Protein AF-A0A959GAK3-F1 (afdb_monomer_lite)

Radius of gyration: 30.77 Å; chains: 1; bounding box: 32×82×69 Å

Structure (mmCIF, N/CA/C/O backbone):
data_AF-A0A959GAK3-F1
#
_entry.id   AF-A0A959GAK3-F1
#
loop_
_atom_site.group_PDB
_atom_site.id
_atom_site.type_symbol
_atom_site.label_atom_id
_atom_site.label_alt_id
_atom_site.label_comp_id
_atom_site.label_asym_id
_atom_site.label_entity_id
_atom_site.label_seq_id
_atom_site.pdbx_PDB_ins_code
_atom_site.Cartn_x
_atom_site.Cartn_y
_atom_site.Cartn_z
_atom_site.occupancy
_atom_site.B_iso_or_equiv
_atom_site.auth_seq_id
_atom_site.auth_comp_id
_atom_site.auth_asym_id
_atom_site.auth_atom_id
_atom_site.pdbx_PDB_model_num
ATOM 1 N N . MET A 1 1 ? -18.329 70.107 50.776 1.00 53.94 1 MET A N 1
ATOM 2 C CA . MET A 1 1 ? -19.177 69.527 49.713 1.00 53.94 1 MET A CA 1
ATOM 3 C C . MET A 1 1 ? -18.316 69.479 48.453 1.00 53.94 1 MET A C 1
ATOM 5 O O . MET A 1 1 ? -18.371 70.389 47.644 1.00 53.94 1 MET A O 1
ATOM 9 N N . ASN A 1 2 ? -17.404 68.501 48.360 1.00 50.12 2 ASN A N 1
ATOM 10 C CA . ASN A 1 2 ? -16.319 68.505 47.364 1.00 50.12 2 ASN A CA 1
ATOM 11 C C . ASN A 1 2 ? -16.450 67.263 46.479 1.00 50.12 2 ASN A C 1
ATOM 13 O O . ASN A 1 2 ? -15.706 66.292 46.584 1.00 50.12 2 ASN A O 1
ATOM 17 N N . THR A 1 3 ? -17.460 67.316 45.621 1.00 59.06 3 THR A N 1
ATOM 18 C CA . THR A 1 3 ? -17.866 66.296 44.654 1.00 59.06 3 THR A CA 1
ATOM 19 C C . THR A 1 3 ? -17.107 66.253 43.308 1.00 59.06 3 THR A C 1
ATOM 21 O O . THR A 1 3 ? -17.517 65.432 42.493 1.00 59.06 3 THR A O 1
ATOM 24 N N . PRO A 1 4 ? -16.010 66.998 43.011 1.00 53.59 4 PRO A N 1
ATOM 25 C CA . PRO A 1 4 ? -15.336 66.833 41.716 1.00 53.59 4 PRO A CA 1
ATOM 26 C C . PRO A 1 4 ? -14.182 65.811 41.728 1.00 53.59 4 PRO A C 1
ATOM 28 O O . PRO A 1 4 ? -13.862 65.248 40.686 1.00 53.59 4 PRO A O 1
ATOM 31 N N . LEU A 1 5 ? -13.568 65.507 42.882 1.00 53.22 5 LEU A N 1
ATOM 32 C CA . LEU A 1 5 ? -12.329 64.708 42.915 1.00 53.22 5 LEU A CA 1
ATOM 33 C C . LEU A 1 5 ? -12.558 63.189 42.773 1.00 53.22 5 LEU A C 1
ATOM 35 O O . LEU A 1 5 ? -11.692 62.471 42.281 1.00 53.22 5 LEU A O 1
ATOM 39 N N . ARG A 1 6 ? -13.740 62.688 43.157 1.00 51.22 6 ARG A N 1
ATOM 40 C CA . ARG A 1 6 ? -14.088 61.259 43.037 1.00 51.22 6 ARG A CA 1
ATOM 41 C C . ARG A 1 6 ? -14.439 60.838 41.607 1.00 51.22 6 ARG A C 1
ATOM 43 O O . ARG A 1 6 ? -14.196 59.694 41.247 1.00 51.22 6 ARG A O 1
ATOM 50 N N . ILE A 1 7 ? -14.961 61.752 40.790 1.00 53.62 7 ILE A N 1
ATOM 51 C CA . ILE A 1 7 ? -15.370 61.455 39.407 1.00 53.62 7 ILE A CA 1
ATOM 52 C C . ILE A 1 7 ? -14.138 61.296 38.502 1.00 53.62 7 ILE A C 1
ATOM 54 O O . ILE A 1 7 ? -14.104 60.404 37.659 1.00 53.62 7 ILE A O 1
ATOM 58 N N . ILE A 1 8 ? -13.083 62.083 38.745 1.00 54.56 8 ILE A N 1
ATOM 59 C CA . ILE A 1 8 ? -11.818 62.005 37.996 1.00 54.56 8 ILE A CA 1
ATOM 60 C C . ILE A 1 8 ? -11.085 60.683 38.282 1.00 54.56 8 ILE A C 1
ATOM 62 O O . ILE A 1 8 ? -10.561 60.054 37.365 1.00 54.56 8 ILE A O 1
ATOM 66 N N . ALA A 1 9 ? -11.102 60.215 39.536 1.00 53.47 9 ALA A N 1
ATOM 67 C CA . ALA A 1 9 ? -10.469 58.951 39.913 1.00 53.47 9 ALA A CA 1
ATOM 68 C C . ALA A 1 9 ? -11.168 57.725 39.293 1.00 53.47 9 ALA A C 1
ATOM 70 O O . ALA A 1 9 ? -10.494 56.784 38.885 1.00 53.47 9 ALA A O 1
ATOM 71 N N . VAL A 1 10 ? -12.501 57.745 39.162 1.00 53.72 10 VAL A N 1
ATOM 72 C CA . VAL A 1 10 ? -13.249 56.651 38.515 1.00 53.72 10 VAL A CA 1
ATOM 73 C C . VAL A 1 10 ? -13.006 56.631 37.001 1.00 53.72 10 VAL A C 1
ATOM 75 O O . VAL A 1 10 ? -12.860 55.555 36.428 1.00 53.72 10 VAL A O 1
ATOM 78 N N . PHE A 1 11 ? -12.860 57.793 36.356 1.00 51.41 11 PHE A N 1
ATOM 79 C CA . PHE A 1 11 ? -12.536 57.865 34.925 1.00 51.41 11 PHE A CA 1
ATOM 80 C C . PHE A 1 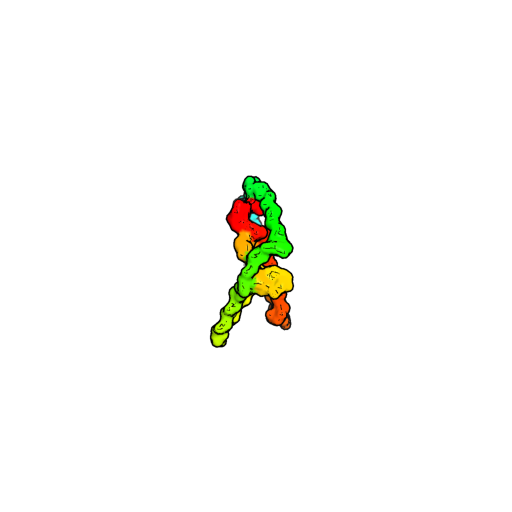11 ? -11.128 57.346 34.590 1.00 51.41 11 PHE A C 1
ATOM 82 O O . PHE A 1 11 ? -10.942 56.698 33.561 1.00 51.41 11 PHE A O 1
ATOM 89 N N . LEU A 1 12 ? -10.144 57.569 35.466 1.00 52.19 12 LEU A N 1
ATOM 90 C CA . LEU A 1 12 ? -8.769 57.096 35.257 1.00 52.19 12 LEU A CA 1
ATOM 91 C C . LEU A 1 12 ? -8.618 55.574 35.408 1.00 52.19 12 LEU A C 1
ATOM 93 O O . LEU A 1 12 ? -7.773 54.984 34.740 1.00 52.19 12 LEU A O 1
ATOM 97 N N . VAL A 1 13 ? -9.460 54.922 36.217 1.00 51.50 13 VAL A N 1
ATOM 98 C CA . VAL A 1 13 ? -9.459 53.453 36.351 1.00 51.50 13 VAL A CA 1
ATOM 99 C C . VAL A 1 13 ? -10.026 52.772 35.098 1.00 51.50 13 VAL A C 1
ATOM 101 O O . VAL A 1 13 ? -9.533 51.719 34.698 1.00 51.50 13 VAL A O 1
ATOM 104 N N . PHE A 1 14 ? -10.991 53.392 34.413 1.00 51.69 14 PHE A N 1
ATOM 105 C CA . PHE A 1 14 ? -11.521 52.861 33.150 1.00 51.69 14 PHE A CA 1
ATOM 106 C C . PHE A 1 14 ? -10.596 53.087 31.946 1.00 51.69 14 PHE A C 1
ATOM 108 O O . PHE A 1 14 ? -10.667 52.322 30.986 1.00 51.69 14 PHE A O 1
ATOM 115 N N . LEU A 1 15 ? -9.688 54.069 31.999 1.00 51.09 15 LEU A N 1
ATOM 116 C CA . LEU A 1 15 ? -8.746 54.322 30.902 1.00 51.09 15 LEU A CA 1
ATOM 117 C C . LEU A 1 15 ? -7.652 53.244 30.771 1.00 51.09 15 LEU A C 1
ATOM 119 O O . LEU A 1 15 ? -7.066 53.106 29.702 1.00 51.09 15 LEU A O 1
ATOM 123 N N . PHE A 1 16 ? -7.397 52.459 31.824 1.00 52.22 16 PHE A N 1
ATOM 124 C CA . PHE A 1 16 ? -6.382 51.393 31.821 1.00 52.22 16 PHE A CA 1
ATOM 125 C C . PHE A 1 16 ? -6.928 49.985 31.530 1.00 52.22 16 PHE A C 1
ATOM 127 O O . PHE A 1 16 ? -6.145 49.086 31.237 1.00 52.22 16 PHE A O 1
ATOM 134 N N . LEU A 1 17 ? -8.250 49.778 31.557 1.00 53.78 17 LEU A N 1
ATOM 135 C CA . LEU A 1 17 ? -8.879 48.486 31.226 1.00 53.78 17 LEU A CA 1
ATOM 136 C C . LEU A 1 17 ? -9.274 48.362 29.744 1.00 53.78 17 LEU A C 1
ATOM 138 O O . LEU A 1 17 ? -9.723 47.306 29.309 1.00 53.78 17 LEU A O 1
ATOM 142 N N . GLY A 1 18 ? -9.105 49.435 28.970 1.00 50.97 18 GLY A N 1
ATOM 143 C CA . GLY A 1 18 ? -9.481 49.518 27.560 1.00 50.97 18 GLY A CA 1
ATOM 144 C C . GLY A 1 18 ? -8.337 49.288 26.579 1.00 50.97 18 GLY A C 1
ATOM 145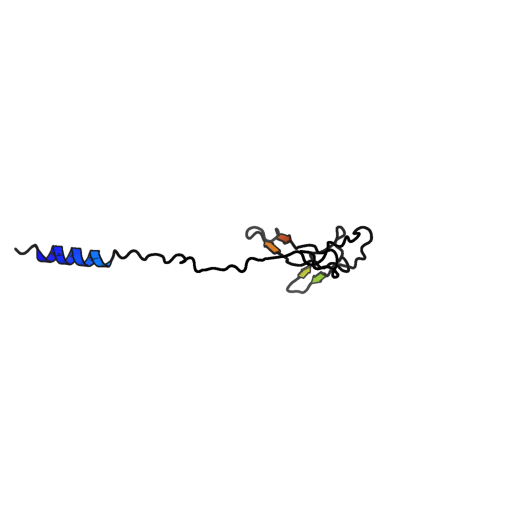 O O . GLY A 1 18 ? -8.438 49.760 25.451 1.00 50.97 18 GLY A O 1
ATOM 146 N N . VAL A 1 19 ? -7.245 48.619 26.967 1.00 59.97 19 VAL A N 1
ATOM 147 C CA . VAL A 1 19 ? -6.267 48.159 25.972 1.00 59.97 19 VAL A CA 1
ATOM 148 C C . VAL A 1 19 ? -6.920 46.977 25.258 1.00 59.97 19 VAL A C 1
ATOM 150 O O . VAL A 1 19 ? -7.079 45.928 25.890 1.00 59.97 19 VAL A O 1
ATOM 153 N N . PRO A 1 20 ? -7.334 47.087 23.980 1.00 54.84 20 PRO A N 1
ATOM 154 C CA . PRO A 1 20 ? -7.624 45.882 23.235 1.00 54.84 20 PRO A CA 1
ATOM 155 C C . PRO A 1 20 ? -6.327 45.080 23.262 1.00 54.84 20 PRO A C 1
ATOM 157 O O . PRO A 1 20 ? -5.300 45.541 22.759 1.00 54.84 20 PRO A O 1
ATOM 160 N N . PHE A 1 21 ? -6.357 43.897 23.877 1.00 57.34 21 PHE A N 1
ATOM 161 C CA . PHE A 1 21 ? -5.430 42.845 23.505 1.00 57.34 21 PHE A CA 1
ATOM 162 C C . PHE A 1 21 ? -5.620 42.695 22.002 1.00 57.34 21 PHE A C 1
ATOM 164 O O . PHE A 1 21 ? -6.574 42.070 21.536 1.00 57.34 21 PHE A O 1
ATOM 171 N N . GLN A 1 22 ? -4.771 43.371 21.231 1.00 59.50 22 GLN A N 1
ATOM 172 C CA . GLN A 1 22 ? -4.612 43.072 19.833 1.00 59.50 22 GLN A CA 1
ATOM 173 C C . GLN A 1 22 ? -4.151 41.628 19.855 1.00 59.50 22 GLN A C 1
ATOM 175 O O . GLN A 1 22 ? -3.009 41.334 20.207 1.00 59.50 22 GLN A O 1
ATOM 180 N N . ASN A 1 23 ? -5.091 40.720 19.591 1.00 53.88 23 ASN A N 1
ATOM 181 C CA . ASN A 1 23 ? -4.769 39.379 19.177 1.00 53.88 23 ASN A CA 1
ATOM 182 C C . ASN A 1 23 ? -3.758 39.576 18.054 1.00 53.88 23 ASN A C 1
ATOM 184 O O . ASN A 1 23 ? -4.123 39.985 16.953 1.00 53.88 23 ASN A O 1
ATOM 188 N N . MET A 1 24 ? -2.482 39.337 18.344 1.00 57.59 24 MET A N 1
ATOM 189 C CA . MET A 1 24 ? -1.468 39.081 17.335 1.00 57.59 24 MET A CA 1
ATOM 190 C C . MET A 1 24 ? -1.816 37.712 16.738 1.00 57.59 24 MET A C 1
ATOM 192 O O . MET A 1 24 ? -1.086 36.737 16.880 1.00 57.59 24 MET A O 1
ATOM 196 N N . ALA A 1 25 ? -3.004 37.614 16.138 1.00 55.97 25 ALA A N 1
ATOM 197 C CA . ALA A 1 25 ? -3.347 36.559 15.222 1.00 55.97 25 ALA A CA 1
ATOM 198 C C . ALA A 1 25 ? -2.454 36.815 14.016 1.00 55.97 25 ALA A C 1
ATOM 200 O O . ALA A 1 25 ? -2.715 37.723 13.235 1.00 55.97 25 ALA A O 1
ATOM 201 N N . GLN A 1 26 ? -1.346 36.075 13.989 1.00 58.34 26 GLN A N 1
ATOM 202 C CA . GLN A 1 26 ? -0.442 35.907 12.862 1.00 58.34 26 GLN A CA 1
ATOM 203 C C . GLN A 1 26 ? -0.110 37.227 12.156 1.00 58.34 26 GLN A C 1
ATOM 205 O O . GLN A 1 26 ? -0.751 37.620 11.183 1.00 58.34 26 GLN A O 1
ATOM 210 N N . GLN A 1 27 ? 0.997 37.862 12.562 1.00 54.31 27 GLN A N 1
ATOM 211 C CA . GLN A 1 27 ? 1.780 38.557 11.541 1.00 54.31 27 GLN A CA 1
ATOM 212 C C . GLN A 1 27 ? 1.931 37.563 10.382 1.00 54.31 27 GLN A C 1
ATOM 214 O O . GLN A 1 27 ? 2.301 36.415 10.660 1.00 54.31 27 GLN A O 1
ATOM 219 N N . PRO A 1 28 ? 1.637 37.940 9.125 1.00 53.22 28 PRO A N 1
ATOM 220 C CA . PRO A 1 28 ? 2.054 37.144 7.992 1.00 53.22 28 PRO A CA 1
ATOM 221 C C . PRO A 1 28 ? 3.575 37.234 8.009 1.00 53.22 28 PRO A C 1
ATOM 223 O O . PRO A 1 28 ? 4.191 38.096 7.384 1.00 53.22 28 PRO A O 1
ATOM 226 N N . GLY A 1 29 ? 4.194 36.382 8.828 1.00 51.47 29 GLY A N 1
ATOM 227 C CA . GLY A 1 29 ? 5.578 36.029 8.662 1.00 51.47 29 GLY A CA 1
ATOM 228 C C . GLY A 1 29 ? 5.710 35.690 7.194 1.00 51.47 29 GLY A C 1
ATOM 229 O O . GLY A 1 29 ? 4.791 35.121 6.602 1.00 51.47 29 GLY A O 1
ATOM 230 N N . ASN A 1 30 ? 6.810 36.122 6.597 1.00 56.03 30 ASN A N 1
ATOM 231 C CA . ASN A 1 30 ? 7.217 35.709 5.270 1.00 56.03 30 ASN A CA 1
ATOM 232 C C . ASN A 1 30 ? 7.377 34.176 5.287 1.00 56.03 30 ASN A C 1
ATOM 234 O O . ASN A 1 30 ? 8.484 33.644 5.338 1.00 56.03 30 ASN A O 1
ATOM 238 N N . SER A 1 31 ? 6.260 33.454 5.295 1.00 57.03 31 SER A N 1
ATOM 239 C CA . SER A 1 31 ? 6.156 32.043 5.036 1.00 57.03 31 SER A CA 1
ATOM 240 C C . SER A 1 31 ? 6.399 31.957 3.550 1.00 57.03 31 SER A C 1
ATOM 242 O O . SER A 1 31 ? 5.480 31.851 2.744 1.00 57.03 31 SER A O 1
ATOM 244 N N . ARG A 1 32 ? 7.679 32.006 3.182 1.00 58.62 32 ARG A N 1
ATOM 245 C CA . ARG A 1 32 ? 8.154 31.186 2.084 1.00 58.62 32 ARG A CA 1
ATOM 246 C C . ARG A 1 32 ? 7.823 29.762 2.510 1.00 58.62 32 ARG A C 1
ATOM 248 O O . ARG A 1 32 ? 8.659 29.076 3.085 1.00 58.62 32 ARG A O 1
ATOM 255 N N . ILE A 1 33 ? 6.562 29.366 2.336 1.00 62.06 33 ILE A N 1
ATOM 256 C CA . ILE A 1 33 ? 6.235 27.970 2.127 1.00 62.06 33 ILE A CA 1
ATOM 257 C C . ILE A 1 33 ? 7.197 27.602 1.001 1.00 62.06 33 ILE A C 1
ATOM 259 O O . ILE A 1 33 ? 7.152 28.286 -0.027 1.00 62.06 33 ILE A O 1
ATOM 263 N N . PRO A 1 34 ? 8.169 26.695 1.210 1.00 62.62 34 PRO A N 1
ATOM 264 C CA . PRO A 1 34 ? 8.895 26.174 0.074 1.00 62.62 34 PRO A CA 1
ATOM 265 C C . PRO A 1 34 ? 7.803 25.633 -0.836 1.00 62.62 34 PRO A C 1
ATOM 267 O O . PRO A 1 34 ? 7.077 24.717 -0.456 1.00 62.62 34 PRO A O 1
ATOM 270 N N . GLU A 1 35 ? 7.585 26.325 -1.951 1.00 63.72 35 GLU A N 1
ATOM 271 C CA . GLU A 1 35 ? 6.680 25.872 -2.986 1.00 63.72 35 GLU A CA 1
ATOM 272 C C . GLU A 1 35 ? 7.100 24.430 -3.252 1.00 63.72 35 GLU A C 1
ATOM 274 O O . GLU A 1 35 ? 8.288 24.174 -3.479 1.00 63.72 35 GLU A O 1
ATOM 279 N N . TYR A 1 36 ? 6.179 23.482 -3.066 1.00 62.59 36 TYR A N 1
ATOM 280 C CA . TYR A 1 36 ? 6.415 22.082 -3.391 1.00 62.59 36 TYR A CA 1
ATOM 281 C C . TYR A 1 36 ? 6.558 22.020 -4.912 1.00 62.59 36 TYR A C 1
ATOM 283 O O . TYR A 1 36 ? 5.609 21.724 -5.630 1.00 62.59 36 TYR A O 1
ATOM 291 N N . ALA A 1 37 ? 7.720 22.424 -5.412 1.00 70.25 37 ALA A N 1
ATOM 292 C CA . ALA A 1 37 ? 8.028 22.479 -6.823 1.00 70.25 37 ALA A CA 1
ATOM 293 C C . ALA A 1 37 ? 8.402 21.062 -7.255 1.00 70.25 37 ALA A C 1
ATOM 295 O O . ALA A 1 37 ? 9.567 20.764 -7.515 1.00 70.25 37 ALA A O 1
ATOM 296 N N . GLU A 1 38 ? 7.410 20.167 -7.260 1.00 71.00 38 GLU A N 1
ATOM 297 C CA . GLU A 1 38 ? 7.503 18.939 -8.038 1.00 71.00 38 GLU A CA 1
ATOM 298 C C . GLU A 1 38 ? 7.666 19.364 -9.497 1.00 71.00 38 GLU A C 1
ATOM 300 O O . GLU A 1 38 ? 6.760 19.925 -10.112 1.00 71.00 38 GLU A O 1
ATOM 305 N N . LEU A 1 39 ? 8.876 19.177 -10.016 1.00 78.50 39 LEU A N 1
ATOM 306 C CA . LEU A 1 39 ? 9.166 19.309 -11.431 1.00 78.50 39 LEU A CA 1
ATOM 307 C C . LEU A 1 39 ? 9.243 17.895 -12.011 1.00 78.50 39 LEU A C 1
ATOM 309 O O . LEU A 1 39 ? 9.868 17.036 -11.379 1.00 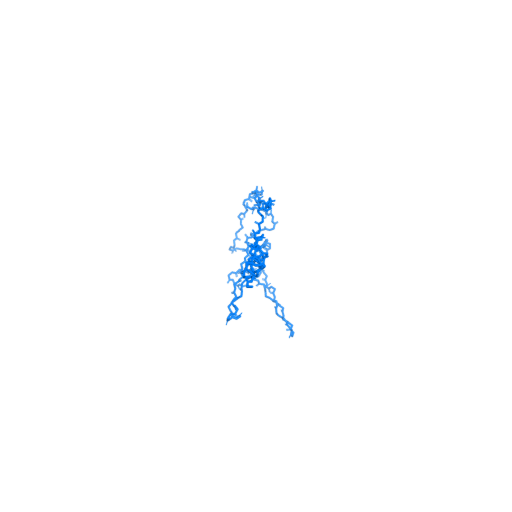78.50 39 LEU A O 1
ATOM 313 N N . PRO A 1 40 ? 8.650 17.649 -13.191 1.00 79.62 40 PRO A N 1
ATOM 314 C CA . PRO A 1 40 ? 8.842 16.388 -13.889 1.00 79.62 40 PRO A CA 1
ATOM 315 C C . PRO A 1 40 ? 10.335 16.141 -14.135 1.00 79.62 40 PRO A C 1
ATOM 317 O O . PRO A 1 40 ? 11.031 17.025 -14.638 1.00 79.62 40 PRO A O 1
ATOM 320 N N . ASP A 1 41 ? 10.809 14.950 -13.771 1.00 82.38 41 ASP A N 1
ATOM 321 C CA . ASP A 1 41 ? 12.214 14.534 -13.900 1.00 82.38 41 ASP A CA 1
ATOM 322 C C . ASP A 1 41 ? 12.342 13.435 -14.967 1.00 82.38 41 ASP A C 1
ATOM 324 O O . ASP A 1 41 ? 12.822 13.673 -16.077 1.00 82.38 41 ASP A O 1
ATOM 328 N N . ASP A 1 42 ? 11.787 12.255 -14.681 1.00 85.50 42 ASP A N 1
ATOM 329 C CA . ASP A 1 42 ? 11.785 11.112 -15.597 1.00 85.50 42 ASP A CA 1
ATOM 330 C C . ASP A 1 42 ? 10.566 11.105 -16.530 1.00 85.50 42 ASP A C 1
ATOM 332 O O . ASP A 1 42 ? 9.508 11.597 -16.156 1.00 85.50 42 ASP A O 1
ATOM 336 N N . PRO A 1 43 ? 10.635 10.488 -17.722 1.00 86.12 43 PRO A N 1
ATOM 337 C CA . PRO A 1 43 ? 9.445 10.223 -18.522 1.00 86.12 43 PRO A CA 1
ATOM 338 C C . PRO A 1 43 ? 8.532 9.182 -17.856 1.00 86.12 43 PRO A C 1
ATOM 340 O O . PRO A 1 43 ? 8.982 8.307 -17.109 1.00 86.12 43 PRO A O 1
ATOM 343 N N . TYR A 1 44 ? 7.245 9.218 -18.210 1.00 83.19 44 TYR A N 1
ATOM 344 C CA . TYR A 1 44 ? 6.307 8.164 -17.834 1.00 83.19 44 TYR A CA 1
ATOM 345 C C . TYR A 1 44 ? 6.738 6.811 -18.417 1.00 83.19 44 TYR A C 1
ATOM 347 O O . TYR A 1 44 ? 6.972 6.681 -19.622 1.00 83.19 44 TYR A O 1
ATOM 355 N N . VAL A 1 45 ? 6.781 5.789 -17.562 1.00 86.25 45 VAL A N 1
ATOM 356 C CA . VAL A 1 45 ? 7.032 4.399 -17.954 1.00 86.25 45 VAL A CA 1
ATOM 357 C C . VAL A 1 45 ? 5.725 3.623 -17.858 1.00 86.25 45 VAL A C 1
ATOM 359 O O . VAL A 1 45 ? 5.188 3.426 -16.769 1.00 86.25 45 VAL A O 1
ATOM 362 N N . LEU A 1 46 ? 5.223 3.158 -19.003 1.00 85.00 46 LEU A N 1
ATOM 363 C CA . LEU A 1 46 ? 4.052 2.289 -19.039 1.00 85.00 46 LEU A CA 1
ATOM 364 C C . LEU A 1 46 ? 4.420 0.904 -18.497 1.00 85.00 46 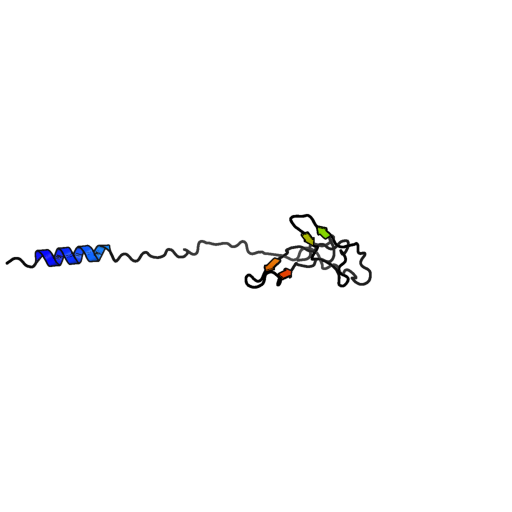LEU A C 1
ATOM 366 O O . LEU A 1 46 ? 5.307 0.238 -19.029 1.00 85.00 46 LEU A O 1
ATOM 370 N N . VAL A 1 47 ? 3.691 0.455 -17.480 1.00 83.50 47 VAL A N 1
ATOM 371 C CA . VAL A 1 47 ? 3.789 -0.906 -16.946 1.00 83.50 47 VAL A CA 1
ATOM 372 C C . VAL A 1 47 ? 2.500 -1.650 -17.264 1.00 83.50 47 VAL A C 1
ATOM 374 O O . VAL A 1 47 ? 1.405 -1.216 -16.906 1.00 83.50 47 VAL A O 1
ATOM 377 N N . GLU A 1 48 ? 2.622 -2.792 -17.937 1.00 86.25 48 GLU A N 1
ATOM 378 C CA . GLU A 1 48 ? 1.477 -3.648 -18.228 1.00 86.25 48 GLU A CA 1
ATOM 379 C C . GLU A 1 48 ? 0.983 -4.331 -16.947 1.00 86.25 48 GLU A C 1
ATOM 381 O O . GLU A 1 48 ? 1.672 -5.150 -16.339 1.00 86.25 48 GLU A O 1
ATOM 386 N N . ARG A 1 49 ? -0.244 -4.003 -16.531 1.00 80.25 49 ARG A N 1
ATOM 387 C CA . ARG A 1 49 ? -0.835 -4.553 -15.301 1.00 80.25 49 ARG A CA 1
ATOM 388 C C . ARG A 1 49 ? -1.291 -6.001 -15.458 1.00 80.25 49 ARG A C 1
ATOM 390 O O . ARG A 1 49 ? -1.181 -6.768 -14.509 1.00 80.25 49 ARG A O 1
ATOM 397 N N . ALA A 1 50 ? -1.752 -6.377 -16.654 1.00 78.81 50 ALA A N 1
ATOM 398 C CA . ALA A 1 50 ? -2.380 -7.670 -16.944 1.00 78.81 50 ALA A CA 1
ATOM 399 C C . ALA A 1 50 ? -1.437 -8.889 -16.844 1.00 78.81 50 ALA A C 1
ATOM 401 O O . ALA A 1 50 ? -1.903 -10.023 -16.855 1.00 78.81 50 ALA A O 1
ATOM 402 N N . GLY A 1 51 ? -0.130 -8.672 -16.700 1.00 78.00 51 GLY A N 1
ATOM 403 C CA . GLY A 1 51 ? 0.864 -9.730 -16.501 1.00 78.00 51 GLY A CA 1
ATOM 404 C C . GLY A 1 51 ? 1.850 -9.425 -15.379 1.00 78.00 51 GLY A C 1
ATOM 405 O O . GLY A 1 51 ? 2.905 -10.057 -15.306 1.00 78.00 51 GLY A O 1
ATOM 406 N N . ARG A 1 52 ? 1.555 -8.432 -14.526 1.00 86.94 52 ARG A N 1
ATOM 407 C CA . ARG A 1 52 ? 2.478 -8.036 -13.462 1.00 86.94 52 ARG A CA 1
ATOM 408 C C . ARG A 1 52 ? 2.609 -9.168 -12.450 1.00 86.94 52 ARG A C 1
ATOM 410 O O . ARG A 1 52 ? 1.615 -9.644 -11.911 1.00 86.94 52 ARG A O 1
ATOM 417 N N . ALA A 1 53 ? 3.850 -9.572 -12.183 1.00 92.44 53 ALA A N 1
ATOM 418 C CA . ALA A 1 53 ? 4.135 -10.574 -11.170 1.00 92.44 53 ALA A CA 1
ATOM 419 C C . ALA A 1 53 ? 3.624 -10.101 -9.801 1.00 92.44 53 ALA A C 1
ATOM 421 O O . ALA A 1 53 ? 3.839 -8.950 -9.405 1.00 92.44 53 ALA A O 1
ATOM 422 N N . SER A 1 54 ? 2.964 -11.000 -9.081 1.00 95.00 54 SER A N 1
ATOM 423 C CA . SER A 1 54 ? 2.433 -10.746 -7.749 1.00 95.00 54 SER A CA 1
ATOM 424 C C . SER A 1 54 ? 3.006 -11.720 -6.724 1.00 95.00 54 SER A C 1
ATOM 426 O O . SER A 1 54 ? 3.622 -12.739 -7.048 1.00 95.00 54 SER A O 1
ATOM 428 N N . SER A 1 55 ? 2.838 -11.370 -5.455 1.00 96.75 55 SER A N 1
ATOM 429 C CA . SER A 1 55 ? 3.085 -12.244 -4.313 1.00 96.75 55 SER A CA 1
ATOM 430 C C . SER A 1 55 ? 1.950 -12.085 -3.302 1.00 96.75 55 SER A C 1
ATOM 432 O O . SER A 1 55 ? 1.207 -11.104 -3.374 1.00 96.75 55 SER A O 1
ATOM 434 N N . PRO A 1 56 ? 1.831 -12.967 -2.295 1.00 97.50 56 PRO A N 1
ATOM 435 C CA . PRO A 1 56 ? 0.941 -12.705 -1.171 1.00 97.50 56 PRO A CA 1
ATOM 436 C C . PRO A 1 56 ? 1.206 -11.316 -0.573 1.00 97.50 56 PRO A C 1
ATOM 438 O O . PRO A 1 56 ? 2.366 -10.915 -0.428 1.00 97.50 56 PRO A O 1
ATOM 441 N N . ALA A 1 57 ? 0.137 -10.582 -0.264 1.00 97.44 57 ALA A N 1
ATOM 442 C CA . ALA A 1 57 ? 0.229 -9.303 0.425 1.00 97.44 57 ALA A CA 1
ATOM 443 C C . ALA A 1 57 ? 0.750 -9.487 1.854 1.00 97.44 57 ALA A C 1
ATOM 445 O O . ALA A 1 57 ? 0.495 -10.511 2.497 1.00 97.44 57 ALA A O 1
ATOM 446 N N . TYR A 1 58 ? 1.478 -8.494 2.366 1.00 97.00 58 TYR A N 1
ATOM 447 C CA . TYR A 1 58 ? 1.961 -8.553 3.737 1.00 97.00 58 TYR A CA 1
ATOM 448 C C . TYR A 1 58 ? 0.786 -8.489 4.718 1.00 97.00 58 TYR A C 1
ATOM 450 O O . TYR A 1 58 ? 0.013 -7.528 4.745 1.00 97.00 58 TYR A O 1
ATOM 458 N N . HIS A 1 59 ? 0.687 -9.517 5.555 1.00 97.38 59 HIS A N 1
ATOM 459 C CA . HIS A 1 59 ? -0.284 -9.595 6.631 1.00 97.38 59 HIS A CA 1
ATOM 460 C C . HIS A 1 59 ? 0.373 -10.204 7.864 1.00 97.38 59 HIS A C 1
ATOM 462 O O . HIS A 1 59 ? 0.977 -11.277 7.799 1.00 97.38 59 HIS A O 1
ATOM 468 N N . TYR A 1 60 ? 0.248 -9.528 9.001 1.00 97.69 60 TYR A N 1
ATOM 469 C CA . TYR A 1 60 ? 0.831 -9.990 10.254 1.00 97.69 60 TYR A CA 1
ATOM 470 C C . TYR A 1 60 ? -0.056 -9.606 11.431 1.00 97.69 60 TYR A C 1
ATOM 472 O O . TYR A 1 60 ? -0.446 -8.451 11.570 1.00 97.69 60 TYR A O 1
ATOM 480 N N . THR A 1 61 ? -0.350 -10.564 12.305 1.00 98.00 61 THR A N 1
ATOM 481 C CA . THR A 1 61 ? -1.204 -10.348 13.476 1.00 98.00 61 THR A CA 1
ATOM 482 C C . THR A 1 61 ? -0.467 -10.759 14.736 1.00 98.00 61 THR A C 1
ATOM 484 O O . THR A 1 61 ? 0.114 -11.839 14.819 1.00 98.00 61 THR A O 1
ATOM 487 N N . THR A 1 62 ? -0.531 -9.897 15.743 1.00 97.75 62 THR A N 1
ATOM 488 C CA . THR A 1 62 ? -0.078 -10.172 17.106 1.00 97.75 62 THR A CA 1
ATOM 489 C C . THR A 1 62 ? -1.254 -10.067 18.070 1.00 97.75 62 THR A C 1
ATOM 491 O O . THR A 1 62 ? -2.351 -9.663 17.697 1.00 97.75 62 THR A O 1
ATOM 494 N N . ALA A 1 63 ? -1.012 -10.342 19.352 1.00 97.00 63 ALA A N 1
ATOM 495 C CA . ALA A 1 63 ? -2.004 -10.095 20.395 1.00 97.00 63 ALA A CA 1
ATOM 496 C C . ALA A 1 63 ? -2.353 -8.601 20.595 1.00 97.00 63 ALA A C 1
ATOM 498 O O . ALA A 1 63 ? -3.313 -8.305 21.298 1.00 97.00 63 ALA A O 1
ATOM 499 N N . ARG A 1 64 ? -1.567 -7.656 20.051 1.00 97.19 64 ARG A N 1
ATOM 500 C CA . ARG A 1 64 ? -1.733 -6.207 20.300 1.00 97.19 64 ARG A CA 1
ATOM 501 C C . ARG A 1 64 ? -2.094 -5.392 19.067 1.00 97.19 64 ARG A C 1
ATOM 503 O O . ARG A 1 64 ? -2.683 -4.328 19.207 1.00 97.19 64 ARG A O 1
ATOM 510 N N . PHE A 1 65 ? -1.687 -5.844 17.889 1.00 95.75 65 PHE A N 1
ATOM 511 C CA . PHE A 1 65 ? -1.903 -5.128 16.640 1.00 95.75 65 PHE A CA 1
ATOM 512 C C . PHE A 1 65 ? -1.913 -6.089 15.455 1.00 95.75 65 PHE A C 1
ATOM 514 O O . PHE A 1 65 ? -1.311 -7.167 15.508 1.00 95.75 65 PHE A O 1
ATOM 521 N N . THR A 1 66 ? -2.543 -5.631 14.379 1.00 96.06 66 THR A N 1
ATOM 522 C CA . THR A 1 66 ? -2.529 -6.261 13.061 1.00 96.06 66 THR A CA 1
ATOM 523 C C . THR A 1 66 ? -1.940 -5.280 12.058 1.00 96.06 66 THR A C 1
ATOM 525 O O . THR A 1 66 ? -2.235 -4.087 12.108 1.00 96.06 66 THR A O 1
ATOM 528 N N . THR A 1 67 ? -1.130 -5.794 11.144 1.00 95.94 67 THR A N 1
ATOM 529 C CA . THR A 1 67 ? -0.593 -5.070 9.998 1.00 95.94 67 THR A CA 1
ATOM 530 C C . THR A 1 67 ? -1.196 -5.654 8.730 1.00 95.94 67 THR A C 1
ATOM 532 O O . THR A 1 67 ? -1.146 -6.868 8.526 1.00 95.94 67 THR A O 1
ATOM 535 N N . VAL A 1 68 ? -1.732 -4.784 7.878 1.00 94.81 68 VAL A N 1
ATOM 536 C CA . VAL A 1 68 ? -2.322 -5.131 6.581 1.00 94.81 68 VAL A CA 1
ATOM 537 C C . VAL A 1 68 ? -1.698 -4.231 5.522 1.00 94.81 68 VAL A C 1
ATOM 539 O O . VAL A 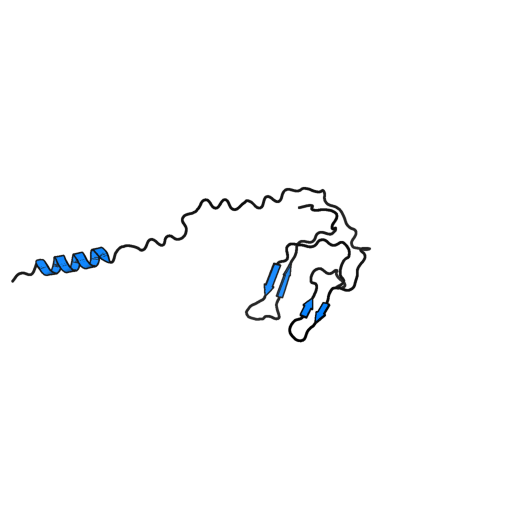1 68 ? -1.618 -3.017 5.712 1.00 94.81 68 VAL A O 1
ATOM 542 N N . GLN A 1 69 ? -1.247 -4.814 4.417 1.00 95.38 69 GLN A N 1
ATOM 543 C CA . GLN A 1 69 ? -0.798 -4.054 3.257 1.00 95.38 69 GLN A CA 1
ATOM 544 C C . GLN A 1 69 ? -1.993 -3.454 2.506 1.00 95.38 69 GLN A C 1
ATOM 546 O O . GLN A 1 69 ? -2.942 -4.164 2.185 1.00 95.38 69 GLN A O 1
ATOM 551 N N . ALA A 1 70 ? -1.930 -2.154 2.207 1.00 93.69 70 ALA A N 1
ATOM 552 C CA . ALA A 1 70 ? -2.993 -1.442 1.496 1.00 93.69 70 ALA A CA 1
ATOM 553 C C . ALA A 1 70 ? -2.759 -1.366 -0.023 1.00 93.69 70 ALA A C 1
ATOM 555 O O . ALA A 1 70 ? -3.708 -1.493 -0.790 1.00 93.69 70 ALA A O 1
ATOM 556 N N . ASN A 1 71 ? -1.508 -1.196 -0.469 1.00 93.06 71 ASN A N 1
ATOM 557 C CA . ASN A 1 71 ? -1.157 -1.136 -1.889 1.00 93.06 71 ASN A CA 1
ATOM 558 C C . ASN A 1 71 ? -1.127 -2.544 -2.504 1.00 93.06 71 ASN A C 1
ATOM 560 O O . ASN A 1 71 ? -0.086 -3.197 -2.591 1.00 93.06 71 ASN A O 1
ATOM 564 N N . VAL A 1 72 ? -2.301 -3.020 -2.904 1.00 93.12 72 VAL A N 1
ATOM 565 C CA . VAL A 1 72 ? -2.521 -4.350 -3.483 1.00 93.12 72 VAL A CA 1
ATOM 566 C C . VAL A 1 72 ? -3.256 -4.252 -4.823 1.00 93.12 72 VAL A C 1
ATOM 568 O O . VAL A 1 72 ? -3.847 -3.217 -5.135 1.00 93.12 72 VAL A O 1
ATOM 571 N N . ASN A 1 73 ? -3.187 -5.302 -5.645 1.00 91.50 73 ASN A N 1
ATOM 572 C CA . ASN A 1 73 ? -3.971 -5.386 -6.883 1.00 91.50 73 ASN A CA 1
ATOM 573 C C . ASN A 1 73 ? -5.459 -5.682 -6.603 1.00 91.50 73 ASN A C 1
ATOM 575 O O . ASN A 1 73 ? -5.880 -5.846 -5.459 1.00 91.50 73 ASN A O 1
ATOM 579 N N . GLU A 1 74 ? -6.254 -5.804 -7.668 1.00 91.06 74 GLU A N 1
ATOM 580 C CA . GLU A 1 74 ? -7.687 -6.139 -7.600 1.00 91.06 74 GLU A CA 1
ATOM 581 C C . GLU A 1 74 ? -7.975 -7.485 -6.908 1.00 91.06 74 GLU A C 1
ATOM 583 O O . GLU A 1 74 ? -9.059 -7.677 -6.363 1.00 91.06 74 GLU A O 1
ATOM 588 N N . ALA A 1 75 ? -7.002 -8.403 -6.897 1.00 93.56 75 ALA A N 1
ATOM 589 C CA . ALA A 1 75 ? -7.082 -9.690 -6.211 1.00 93.56 75 ALA A CA 1
ATOM 590 C C . ALA A 1 75 ? -6.585 -9.639 -4.749 1.00 93.56 75 ALA A C 1
ATOM 592 O O . ALA A 1 75 ? -6.610 -10.656 -4.059 1.00 93.56 75 ALA A O 1
ATOM 593 N N . GLY A 1 76 ? -6.145 -8.476 -4.256 1.00 93.94 76 GLY A N 1
ATOM 594 C CA . GLY A 1 76 ? -5.614 -8.316 -2.901 1.00 93.94 76 GLY A CA 1
ATOM 595 C C . GLY A 1 76 ? -4.162 -8.775 -2.729 1.00 93.94 76 GLY A C 1
ATOM 596 O O . GLY A 1 76 ? -3.721 -9.009 -1.607 1.00 93.94 76 GLY A O 1
ATOM 597 N N . GLU A 1 77 ? -3.408 -8.913 -3.817 1.00 95.69 77 GLU A N 1
ATOM 598 C CA . GLU A 1 77 ? -2.021 -9.379 -3.809 1.00 95.69 77 GLU A CA 1
ATOM 599 C C . GLU A 1 77 ? -1.021 -8.219 -3.859 1.00 95.69 77 GLU A C 1
ATOM 601 O O . GLU A 1 77 ? -1.281 -7.164 -4.444 1.00 95.69 77 GLU A O 1
ATOM 606 N N . ASN A 1 78 ? 0.169 -8.438 -3.294 1.00 95.12 78 ASN A N 1
ATOM 607 C CA . ASN A 1 78 ? 1.287 -7.519 -3.448 1.00 95.12 78 ASN A CA 1
ATOM 608 C C . ASN A 1 78 ? 1.755 -7.516 -4.903 1.00 95.12 78 ASN A C 1
ATOM 610 O O . ASN A 1 78 ? 1.984 -8.567 -5.501 1.00 95.12 78 ASN A O 1
ATOM 614 N N . MET A 1 79 ? 1.949 -6.326 -5.453 1.00 93.31 79 MET A N 1
ATOM 615 C CA . MET A 1 79 ? 2.378 -6.153 -6.829 1.00 93.31 79 MET A CA 1
ATOM 616 C C . MET A 1 79 ? 3.890 -5.921 -6.884 1.00 93.31 79 MET A C 1
ATOM 618 O O . MET A 1 79 ? 4.390 -4.910 -6.394 1.00 93.31 79 MET A O 1
ATOM 622 N N . LEU A 1 80 ? 4.642 -6.856 -7.465 1.00 92.31 80 LEU A N 1
ATOM 623 C CA . LEU A 1 80 ? 6.102 -6.793 -7.435 1.00 92.31 80 LEU A CA 1
ATOM 624 C C . LEU A 1 80 ? 6.633 -5.649 -8.309 1.00 92.31 80 LEU A C 1
ATOM 626 O O . LEU A 1 80 ? 6.201 -5.460 -9.446 1.00 92.31 80 LEU A O 1
ATOM 630 N N . GLY A 1 81 ? 7.597 -4.900 -7.767 1.00 91.00 81 GLY A N 1
ATOM 631 C CA . GLY A 1 81 ? 8.209 -3.748 -8.434 1.00 91.00 81 GLY A CA 1
ATOM 632 C C . GLY A 1 81 ? 7.379 -2.462 -8.388 1.00 91.00 81 GLY A C 1
ATOM 633 O O . GLY A 1 81 ? 7.814 -1.466 -8.958 1.00 91.00 81 GLY A O 1
ATOM 634 N N . ASP A 1 82 ? 6.224 -2.470 -7.714 1.00 90.12 82 ASP A N 1
ATOM 635 C CA . ASP A 1 82 ? 5.451 -1.266 -7.406 1.00 90.12 82 ASP A CA 1
ATOM 636 C C . ASP A 1 82 ? 6.220 -0.331 -6.465 1.00 90.12 82 ASP A C 1
ATOM 638 O O . ASP A 1 82 ? 6.831 -0.781 -5.494 1.00 90.12 82 ASP A O 1
ATOM 642 N N . ALA A 1 83 ? 6.176 0.967 -6.750 1.00 90.25 83 ALA A N 1
ATOM 643 C CA . ALA A 1 83 ? 6.865 2.014 -6.004 1.00 90.25 83 ALA A CA 1
ATOM 644 C C . ALA A 1 83 ? 5.887 2.999 -5.340 1.00 90.25 83 ALA A C 1
ATOM 646 O O . ALA A 1 83 ? 6.222 4.172 -5.164 1.00 90.25 83 ALA A O 1
ATOM 647 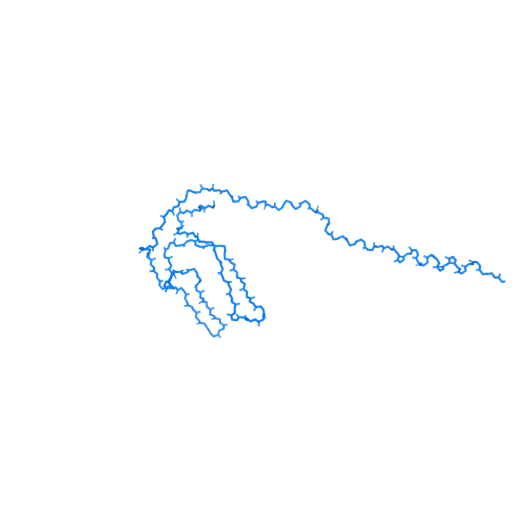N N . ALA A 1 84 ? 4.673 2.547 -4.994 1.00 90.25 84 ALA A N 1
ATOM 648 C CA . ALA A 1 84 ? 3.682 3.371 -4.309 1.00 90.25 84 ALA A CA 1
ATOM 649 C C . ALA A 1 84 ? 4.269 4.126 -3.105 1.00 90.25 84 ALA A C 1
ATOM 651 O O . ALA A 1 84 ? 4.987 3.560 -2.277 1.00 90.25 84 ALA A O 1
ATOM 652 N N . ASN A 1 85 ? 3.930 5.409 -2.992 1.00 87.81 85 ASN A N 1
ATOM 653 C CA . ASN A 1 85 ? 4.450 6.299 -1.959 1.00 87.81 85 ASN A CA 1
ATOM 654 C C . ASN A 1 85 ? 3.376 7.305 -1.489 1.00 87.81 85 ASN A C 1
ATOM 656 O O . ASN A 1 85 ? 2.224 7.256 -1.920 1.00 87.81 85 ASN A O 1
ATOM 660 N N . GLU A 1 86 ? 3.759 8.192 -0.565 1.00 90.62 86 GLU A N 1
ATOM 661 C CA . GLU A 1 86 ? 2.924 9.302 -0.069 1.00 90.62 86 GLU A CA 1
ATOM 662 C C . GLU A 1 86 ? 1.536 8.868 0.453 1.00 90.62 86 GLU A C 1
ATOM 664 O O . GLU A 1 86 ? 0.502 9.347 -0.023 1.00 90.62 86 GLU A O 1
ATOM 669 N N . PRO A 1 87 ? 1.473 7.940 1.433 1.00 93.50 87 PRO A N 1
ATOM 670 C CA . PRO A 1 87 ? 0.201 7.468 1.951 1.00 93.50 87 PRO A CA 1
ATOM 671 C C . PRO A 1 87 ? -0.513 8.533 2.796 1.00 93.50 87 PRO A C 1
ATOM 673 O O . PRO A 1 87 ? 0.106 9.311 3.523 1.00 93.50 87 PRO A O 1
ATOM 676 N N . SER A 1 88 ? -1.840 8.489 2.774 1.00 95.62 88 SER A N 1
ATOM 677 C CA . SER A 1 88 ? -2.736 9.213 3.675 1.00 95.62 88 SER A CA 1
ATOM 678 C C . SER A 1 88 ? -3.743 8.249 4.301 1.00 95.62 88 SER A C 1
ATOM 680 O O . SER A 1 88 ? -4.115 7.239 3.702 1.00 95.62 88 SER A O 1
ATOM 682 N N . LEU A 1 89 ? -4.171 8.554 5.526 1.00 95.81 89 LEU A N 1
ATOM 683 C CA . LEU A 1 89 ? -5.111 7.751 6.304 1.00 95.81 89 LEU A CA 1
ATOM 684 C C . LEU A 1 89 ? -6.123 8.679 6.977 1.00 95.81 89 LEU A C 1
ATOM 686 O O . LEU A 1 89 ? -5.739 9.640 7.643 1.00 95.81 89 LEU A O 1
ATOM 690 N N . ALA A 1 90 ? -7.403 8.351 6.849 1.00 97.56 90 ALA A N 1
ATOM 691 C CA . ALA A 1 90 ? -8.489 8.981 7.585 1.00 97.56 90 ALA A CA 1
ATOM 692 C C . ALA A 1 90 ? -9.340 7.914 8.280 1.00 97.56 90 ALA A C 1
ATOM 694 O O . ALA A 1 90 ? -9.590 6.845 7.722 1.00 97.56 90 ALA A O 1
ATOM 695 N N . ILE A 1 91 ? -9.789 8.218 9.497 1.00 97.88 91 ILE A N 1
ATOM 696 C CA . ILE A 1 91 ? -10.651 7.355 10.313 1.00 97.88 91 ILE A CA 1
ATOM 697 C C . ILE A 1 91 ? -11.834 8.201 10.777 1.00 97.88 91 ILE A C 1
ATOM 699 O O . ILE A 1 91 ? -11.637 9.319 11.257 1.00 97.88 91 ILE A O 1
ATOM 703 N N . ASP A 1 92 ? -13.052 7.685 10.633 1.00 98.06 92 ASP A N 1
ATOM 704 C CA . ASP A 1 92 ? -14.253 8.332 11.163 1.00 98.06 92 ASP A CA 1
ATOM 705 C C . ASP A 1 92 ? -14.239 8.258 12.705 1.00 98.06 92 ASP A C 1
ATOM 707 O O . ASP A 1 92 ? -14.299 7.163 13.272 1.00 98.06 92 ASP A O 1
ATOM 711 N N . PRO A 1 93 ? -14.181 9.398 13.421 1.00 97.25 93 PRO A N 1
ATOM 712 C CA . PRO A 1 93 ? -14.117 9.394 14.881 1.00 97.25 93 PRO A CA 1
ATOM 713 C C . PRO A 1 93 ? -15.424 8.930 15.543 1.00 97.25 93 PRO A C 1
ATOM 715 O O . PRO A 1 93 ? -15.427 8.623 16.733 1.00 97.25 93 PRO A O 1
ATOM 718 N N . THR A 1 94 ? -16.536 8.889 14.801 1.00 98.19 94 THR A N 1
ATOM 719 C CA . THR A 1 94 ? -17.841 8.408 15.279 1.00 98.19 94 THR A CA 1
ATOM 720 C C . THR A 1 94 ? -18.083 6.933 14.958 1.00 98.19 94 THR A C 1
ATOM 722 O O . THR A 1 94 ? -18.956 6.313 15.565 1.00 98.19 94 THR A O 1
ATOM 725 N N . ASN A 1 95 ? -17.302 6.360 14.036 1.00 98.12 95 ASN A N 1
ATOM 726 C CA . ASN A 1 95 ? -17.336 4.947 13.679 1.00 98.12 95 ASN A CA 1
ATOM 727 C C . ASN A 1 95 ? -15.955 4.469 13.176 1.00 98.12 95 ASN A C 1
ATOM 729 O O . ASN A 1 95 ? -15.699 4.520 11.972 1.00 98.12 95 ASN A O 1
ATOM 733 N N . PRO A 1 96 ? -15.084 3.951 14.062 1.00 95.00 96 PRO A N 1
ATOM 734 C CA . PRO A 1 96 ? -13.730 3.529 13.696 1.00 95.00 96 PRO A CA 1
ATOM 735 C C . PRO A 1 96 ? -13.645 2.383 12.676 1.00 95.00 96 PRO A C 1
ATOM 737 O O . PRO A 1 96 ? -12.581 2.188 12.091 1.00 95.00 96 PRO A O 1
ATOM 740 N N . ASP A 1 97 ? -14.744 1.663 12.417 1.00 96.31 97 ASP A N 1
ATOM 741 C CA . ASP A 1 97 ? -14.808 0.656 11.349 1.00 96.31 97 ASP A CA 1
ATOM 742 C C . ASP A 1 97 ? -14.828 1.300 9.947 1.00 96.31 97 ASP A C 1
ATOM 744 O O . ASP A 1 97 ? -14.707 0.612 8.932 1.00 96.31 97 ASP A O 1
ATOM 748 N N . ARG A 1 98 ? -14.980 2.629 9.862 1.00 97.38 98 ARG A N 1
ATOM 749 C CA . ARG A 1 98 ? -14.884 3.403 8.622 1.00 97.38 98 ARG A CA 1
ATOM 750 C C . ARG A 1 98 ? -13.523 4.078 8.529 1.00 97.38 98 ARG A C 1
ATOM 752 O O . ARG A 1 98 ? -13.228 5.055 9.219 1.00 97.38 98 ARG A O 1
ATOM 759 N N . MET A 1 99 ? -12.720 3.563 7.611 1.00 96.44 99 MET A N 1
ATOM 760 C CA . MET A 1 99 ? -11.365 4.010 7.326 1.00 96.44 99 MET A CA 1
ATOM 761 C C . MET A 1 99 ? -11.198 4.241 5.824 1.00 96.44 99 MET A C 1
ATOM 763 O O . MET A 1 99 ? -11.765 3.510 5.014 1.00 96.44 99 MET A O 1
ATOM 767 N N . ILE A 1 100 ? -10.392 5.235 5.455 1.00 96.62 100 ILE A N 1
ATOM 768 C CA . ILE A 1 100 ? -9.942 5.456 4.079 1.00 96.62 100 ILE A CA 1
ATOM 769 C C . ILE A 1 100 ? -8.419 5.535 4.085 1.00 96.62 100 ILE A C 1
ATOM 771 O O . ILE A 1 100 ? -7.842 6.279 4.877 1.00 96.62 100 ILE A O 1
ATOM 775 N N . ILE A 1 101 ? -7.782 4.786 3.187 1.00 95.62 101 ILE A N 1
ATOM 776 C CA . ILE A 1 101 ? -6.345 4.851 2.919 1.00 95.62 101 ILE A CA 1
ATOM 777 C C . ILE A 1 101 ? -6.171 5.221 1.450 1.00 95.62 101 ILE A C 1
ATOM 779 O O . ILE A 1 101 ? -6.801 4.618 0.583 1.00 95.62 101 ILE A O 1
ATOM 783 N N . GLY A 1 102 ? -5.321 6.205 1.178 1.00 94.50 102 GLY A N 1
ATOM 784 C CA . GLY A 1 102 ? -4.901 6.573 -0.172 1.00 94.50 102 GLY A CA 1
ATOM 785 C C . GLY A 1 102 ? -3.383 6.628 -0.262 1.00 94.50 102 GLY A C 1
ATOM 786 O O . GLY A 1 102 ? -2.714 6.800 0.750 1.00 94.50 102 GLY A O 1
ATOM 787 N N . TRP A 1 103 ? -2.837 6.487 -1.462 1.00 92.69 103 TRP A N 1
ATOM 788 C CA . TRP A 1 103 ? -1.412 6.637 -1.769 1.00 92.69 103 TRP A CA 1
ATOM 789 C C . TRP A 1 103 ? -1.269 7.074 -3.227 1.00 92.69 103 TRP A C 1
ATOM 791 O O . TRP A 1 103 ? -2.211 6.935 -4.014 1.00 92.69 103 TRP A O 1
ATOM 801 N N . ARG A 1 104 ? -0.096 7.577 -3.612 1.00 88.75 104 ARG A N 1
ATOM 802 C CA . ARG A 1 104 ? 0.238 7.768 -5.026 1.00 88.75 104 ARG A CA 1
ATOM 803 C C . ARG A 1 104 ? 0.786 6.473 -5.589 1.00 88.75 104 ARG A C 1
ATOM 805 O O . ARG A 1 104 ? 1.691 5.865 -5.018 1.00 88.75 104 ARG A O 1
ATOM 812 N N . GLN A 1 105 ? 0.229 6.046 -6.714 1.00 83.19 105 GLN A N 1
ATOM 813 C CA . GLN A 1 105 ? 0.689 4.851 -7.399 1.00 83.19 105 GLN A CA 1
ATOM 814 C C . GLN A 1 105 ? 1.827 5.191 -8.363 1.00 83.19 105 GLN A C 1
ATOM 816 O O . GLN A 1 105 ? 1.648 5.985 -9.282 1.00 83.19 105 GLN A O 1
ATOM 821 N N . PHE A 1 106 ? 2.961 4.517 -8.177 1.00 86.31 106 PHE A N 1
ATOM 822 C CA . PHE A 1 106 ? 4.070 4.486 -9.123 1.00 86.31 106 PHE A CA 1
ATOM 823 C C . PHE A 1 106 ? 4.255 3.038 -9.554 1.00 86.31 106 PHE A C 1
ATOM 825 O O . PHE A 1 106 ? 4.574 2.173 -8.740 1.00 86.31 106 PHE A O 1
ATOM 832 N N . ASP A 1 107 ? 4.023 2.755 -10.831 1.00 84.38 107 ASP A N 1
ATOM 833 C CA . ASP A 1 107 ? 3.938 1.369 -11.297 1.00 84.38 107 ASP A CA 1
ATOM 834 C C . ASP A 1 107 ? 5.299 0.651 -11.341 1.00 84.38 107 ASP A C 1
ATOM 836 O O . ASP A 1 107 ? 5.346 -0.578 -11.441 1.00 84.38 107 ASP A O 1
ATOM 840 N N . THR A 1 108 ? 6.404 1.399 -11.257 1.00 86.06 108 THR A N 1
ATOM 841 C CA . THR A 1 108 ? 7.765 0.862 -11.282 1.00 86.06 108 THR A CA 1
ATOM 842 C C . THR A 1 108 ? 8.720 1.646 -10.387 1.00 86.06 108 THR A C 1
ATOM 844 O O . THR A 1 108 ? 8.672 2.870 -10.335 1.00 86.06 108 THR A O 1
ATOM 847 N N . ILE A 1 109 ? 9.654 0.938 -9.750 1.00 87.56 109 ILE A N 1
ATOM 848 C CA . ILE A 1 109 ? 10.812 1.520 -9.047 1.00 87.56 109 ILE A CA 1
ATOM 849 C C . ILE A 1 109 ? 11.850 2.163 -9.984 1.00 87.56 109 ILE A C 1
ATOM 851 O O . ILE A 1 109 ? 12.791 2.791 -9.510 1.00 87.56 109 ILE A O 1
ATOM 855 N N . ALA A 1 110 ? 11.726 1.970 -11.301 1.00 88.88 110 ALA A N 1
ATOM 856 C CA . ALA A 1 110 ? 12.693 2.448 -12.289 1.00 88.88 110 ALA A CA 1
ATOM 857 C C . ALA A 1 110 ? 12.433 3.884 -12.781 1.00 88.88 110 ALA A C 1
ATOM 859 O O . ALA A 1 110 ? 13.173 4.363 -13.635 1.00 88.88 110 ALA A O 1
ATOM 860 N N . SER A 1 111 ? 11.379 4.546 -12.296 1.00 84.12 111 SER A N 1
ATOM 861 C CA . SER A 1 111 ? 11.012 5.909 -12.684 1.00 84.12 111 SER A CA 1
ATOM 862 C C . SER A 1 111 ? 10.531 6.690 -11.467 1.00 84.12 111 SER A C 1
ATOM 864 O O . SER A 1 111 ? 9.758 6.184 -10.654 1.00 84.12 111 SER A O 1
ATOM 866 N N . ASN A 1 112 ? 10.976 7.938 -11.367 1.00 80.50 112 ASN A N 1
ATOM 867 C CA . ASN A 1 112 ? 10.514 8.930 -10.403 1.00 80.50 112 ASN A CA 1
ATOM 868 C C . ASN A 1 112 ? 9.653 10.006 -11.094 1.00 80.50 112 ASN A C 1
ATOM 870 O O . ASN A 1 112 ? 9.641 11.152 -10.656 1.00 80.50 112 ASN A O 1
ATOM 874 N N . PHE A 1 113 ? 8.968 9.674 -12.194 1.00 76.62 113 PHE A N 1
ATOM 875 C CA . PHE A 1 113 ? 8.096 10.613 -12.909 1.00 76.62 113 PHE A CA 1
ATOM 876 C C . PHE A 1 113 ? 7.070 11.255 -11.957 1.00 76.62 113 PHE A C 1
ATOM 878 O O . PHE A 1 113 ? 6.245 10.544 -11.383 1.00 76.62 113 PHE A O 1
ATOM 885 N N . ARG A 1 114 ? 7.138 12.584 -11.795 1.00 72.38 114 ARG A N 1
ATOM 886 C CA . ARG A 1 114 ? 6.243 13.405 -10.959 1.00 72.38 114 ARG A CA 1
ATOM 887 C C . ARG A 1 114 ? 5.421 14.346 -11.821 1.00 72.38 114 ARG A C 1
ATOM 889 O O . ARG A 1 114 ? 6.008 14.901 -12.779 1.00 72.38 114 ARG A O 1
#

Secondary structure (DSSP, 8-state):
---SHHHHHHHHHHHSS------------------------SPP----GGG--EEPPPEEE-SS-EEE--SB-TTS-EETT---EEEEEEE-TT-TT-EEEEEE--S-TT----

pLDDT: mean 79.41, std 17.52, range [50.12, 98.19]

Foldseek 3Di:
DDPPPVVVVVVVVVVVVPDPPPPPPDPPDPPPVVPPPPDFDWDDDDDDPVPFDWAAWDWDDDPPDIDGDDPADPVRTHGPQKDWADKDKDADPVDRVDIDIDIDTDNHPVDPGD

Sequence (114 aa):
MNTPLRIIAVFLVFLFLGVPFQNMAQQPGNSRIPEYAELPDDPYVLVERAGRASSPAYHYTTARFTTVQANVNEAGENMLGDAANEPSLAIDPTNPDRMIIGWRQFDTIASNFR